Protein AF-E9GGI3-F1 (afdb_monomer)

Radius of gyration: 26.92 Å; Cα contacts (8 Å, |Δi|>4): 65; chains: 1; bounding box: 46×49×65 Å

Mean predicted aligned error: 16.26 Å

Solvent-accessible surface area (backbone atoms only — not comparable to full-atom values): 6878 Å² total; per-residue (Å²): 133,92,77,90,80,90,82,83,90,76,89,77,84,80,88,86,73,79,75,93,56,61,94,93,60,81,77,88,76,82,60,92,72,76,68,76,83,86,72,78,78,76,84,58,41,84,41,101,41,76,30,84,60,64,89,36,79,63,57,75,75,77,53,85,74,54,97,81,64,78,60,63,55,70,91,74,33,38,38,29,38,35,88,83,74,48,66,49,98,91,30,50,56,90,128

Structure (mmCIF, N/CA/C/O backbone):
data_AF-E9GGI3-F1
#
_entry.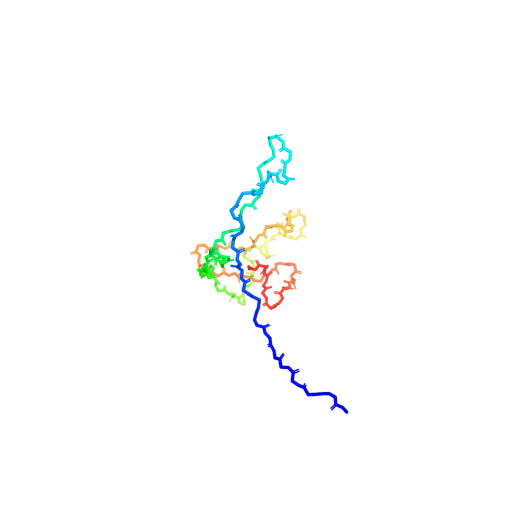id   AF-E9GGI3-F1
#
loop_
_atom_site.group_PDB
_atom_site.id
_atom_site.type_symbol
_atom_site.label_atom_id
_atom_site.label_alt_id
_atom_site.label_comp_id
_atom_site.label_asym_id
_atom_site.label_entity_id
_atom_site.label_seq_id
_atom_site.pdbx_PDB_ins_code
_atom_site.Cartn_x
_atom_site.Cartn_y
_atom_site.Cartn_z
_atom_site.occupancy
_atom_site.B_iso_or_equiv
_atom_site.auth_seq_id
_atom_site.auth_comp_id
_atom_site.auth_asym_id
_atom_site.auth_atom_id
_atom_site.pdbx_PDB_model_num
ATOM 1 N N . MET A 1 1 ? 0.185 -33.831 49.685 1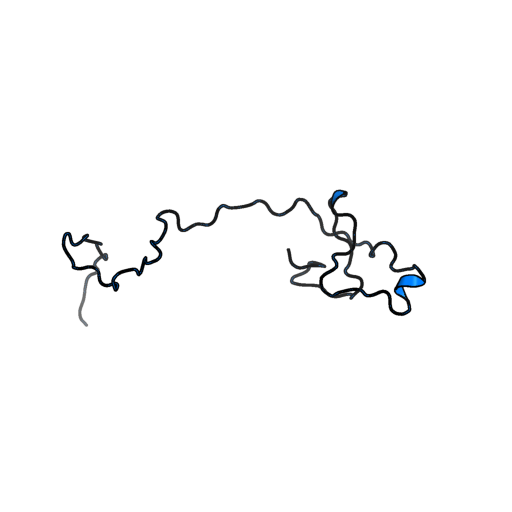.00 41.66 1 MET A N 1
ATOM 2 C CA . MET A 1 1 ? -0.099 -33.083 48.441 1.00 41.66 1 MET A CA 1
ATOM 3 C C . MET A 1 1 ? -1.607 -32.994 48.300 1.00 41.66 1 MET A C 1
ATOM 5 O O . MET A 1 1 ? -2.242 -34.038 48.250 1.00 41.66 1 MET A O 1
ATOM 9 N N . LEU A 1 2 ? -2.173 -31.786 48.375 1.00 37.38 2 LEU A N 1
ATOM 10 C CA . LEU A 1 2 ? -3.621 -31.571 48.298 1.00 37.38 2 LEU A CA 1
ATOM 11 C C . LEU A 1 2 ? -4.139 -31.789 46.871 1.00 37.38 2 LEU A C 1
ATOM 13 O O . LEU A 1 2 ? -3.451 -31.480 45.901 1.00 37.38 2 LEU A O 1
ATOM 17 N N . VAL A 1 3 ? -5.364 -32.298 46.789 1.00 43.97 3 VAL A N 1
ATOM 18 C CA . VAL A 1 3 ? -6.105 -32.626 45.569 1.00 43.97 3 VAL A CA 1
ATOM 19 C C . VAL A 1 3 ? -7.273 -31.639 45.391 1.00 43.97 3 VAL A C 1
ATOM 21 O O . VAL A 1 3 ? -7.868 -31.259 46.396 1.00 43.97 3 VAL A O 1
ATOM 24 N N . LEU A 1 4 ? -7.648 -31.383 44.120 1.00 53.75 4 LEU A N 1
ATOM 25 C CA . LEU A 1 4 ? -8.979 -30.965 43.603 1.00 53.75 4 LEU A CA 1
ATOM 26 C C . LEU A 1 4 ? -9.424 -29.511 43.899 1.00 53.75 4 LEU A C 1
ATOM 28 O O . LEU A 1 4 ? -9.074 -28.9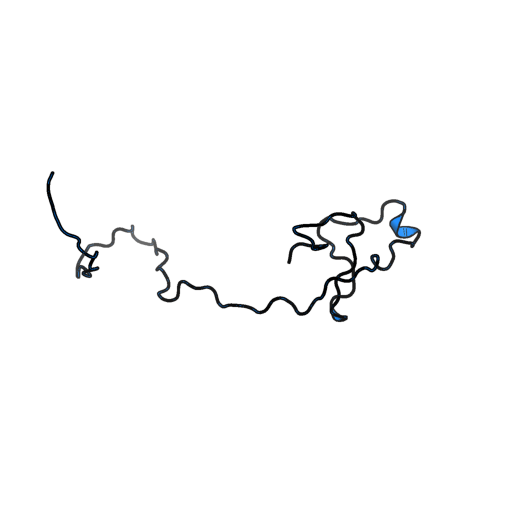58 44.927 1.00 53.75 4 LEU A O 1
ATOM 32 N N . LEU A 1 5 ? -10.227 -28.796 43.100 1.00 48.91 5 LEU A N 1
ATOM 33 C CA . LEU A 1 5 ? -10.987 -28.993 41.852 1.00 48.91 5 LEU A CA 1
ATOM 34 C C . LEU A 1 5 ? -11.374 -27.577 41.351 1.00 48.91 5 LEU A C 1
ATOM 36 O O . LEU A 1 5 ? -11.397 -26.633 42.137 1.00 48.91 5 LEU A O 1
ATOM 40 N N . GLY A 1 6 ? -11.659 -27.427 40.054 1.00 54.31 6 GLY A N 1
ATOM 41 C CA . GLY A 1 6 ? -11.870 -26.127 39.403 1.00 54.31 6 GLY A CA 1
ATOM 42 C C . GLY A 1 6 ? -13.153 -25.367 39.758 1.00 54.31 6 GLY A C 1
ATOM 43 O O . GLY A 1 6 ? -14.018 -25.869 40.468 1.00 54.31 6 GLY A O 1
ATOM 44 N N . GLN A 1 7 ? -13.291 -24.166 39.182 1.00 52.09 7 GLN A N 1
ATOM 45 C CA . GLN A 1 7 ? -14.574 -23.481 38.998 1.00 52.09 7 GLN A CA 1
ATOM 46 C C . GLN A 1 7 ? -14.480 -22.364 37.950 1.00 52.09 7 GLN A C 1
ATOM 48 O O . GLN A 1 7 ? -13.532 -21.584 37.917 1.00 52.09 7 GLN A O 1
ATOM 53 N N . ALA A 1 8 ? -15.491 -22.341 37.083 1.00 54.25 8 ALA A N 1
ATOM 54 C CA . ALA A 1 8 ? -15.737 -21.331 36.068 1.00 54.25 8 ALA A CA 1
ATOM 55 C C . ALA A 1 8 ? -16.116 -19.980 36.698 1.00 54.25 8 ALA A C 1
ATOM 57 O O . ALA A 1 8 ? -16.874 -19.938 37.668 1.00 54.25 8 ALA A O 1
ATOM 58 N N . CYS A 1 9 ? -15.661 -18.874 36.106 1.00 58.03 9 CYS A N 1
ATOM 59 C CA . CYS A 1 9 ? -16.135 -17.543 36.476 1.00 58.03 9 CYS A CA 1
ATOM 60 C C . CYS A 1 9 ? -17.502 -17.290 35.828 1.00 58.03 9 CYS A C 1
ATOM 62 O O . CYS A 1 9 ? -17.619 -17.079 34.622 1.00 58.03 9 CYS A O 1
ATOM 64 N N . ARG A 1 10 ? -18.544 -17.352 36.656 1.00 52.84 10 ARG A N 1
ATOM 65 C CA . ARG A 1 10 ? -19.932 -17.021 36.331 1.00 52.84 10 ARG A CA 1
ATOM 66 C C . ARG A 1 10 ? -20.100 -15.503 36.484 1.00 52.84 10 ARG A C 1
ATOM 68 O O . ARG A 1 10 ? -19.846 -14.974 37.561 1.00 52.84 10 ARG A O 1
ATOM 75 N N . GLY A 1 11 ? -20.484 -14.803 35.417 1.00 43.12 11 GLY A N 1
ATOM 76 C CA . GLY A 1 11 ? -20.820 -13.378 35.471 1.00 43.12 11 GLY A CA 1
ATOM 77 C C . GLY A 1 11 ? -22.266 -13.188 35.924 1.00 43.12 11 GLY A C 1
ATOM 78 O O . GLY A 1 11 ? -23.178 -13.300 35.113 1.00 43.12 11 GLY A O 1
ATOM 79 N N . GLU A 1 12 ? -22.475 -12.939 37.216 1.00 46.78 12 GLU A N 1
ATOM 80 C CA . GLU A 1 12 ? -23.766 -12.525 37.777 1.00 46.78 12 GLU A CA 1
ATOM 81 C C . GLU A 1 12 ? -23.882 -10.996 37.632 1.00 46.78 12 GLU A C 1
ATOM 83 O O . GLU A 1 12 ? -23.059 -10.258 38.179 1.00 46.78 12 GLU A O 1
ATOM 88 N N . GLN A 1 13 ? -24.862 -10.495 36.874 1.00 50.22 13 GLN A N 1
ATOM 89 C CA . GLN A 1 13 ? -25.106 -9.052 36.782 1.00 50.22 13 GLN A CA 1
ATOM 90 C C . GLN A 1 13 ? -25.689 -8.541 38.106 1.00 50.22 13 GLN A C 1
ATOM 92 O O . GLN A 1 13 ? -26.769 -8.967 38.520 1.00 50.22 13 GLN A O 1
ATOM 97 N N . ARG A 1 14 ? -24.992 -7.608 38.770 1.00 50.00 14 ARG A N 1
ATOM 98 C CA . ARG A 1 14 ? -25.538 -6.893 39.932 1.00 50.00 14 ARG A CA 1
ATOM 99 C C . ARG A 1 14 ? -26.497 -5.806 39.453 1.00 50.00 14 ARG A C 1
ATOM 101 O O . ARG A 1 14 ? -26.076 -4.817 38.864 1.00 50.00 14 ARG A O 1
ATOM 108 N N . GLN A 1 15 ? -27.784 -5.991 39.720 1.00 41.97 15 GLN A N 1
ATOM 109 C CA . GLN A 1 15 ? -28.779 -4.931 39.587 1.00 41.97 15 GLN A CA 1
ATOM 110 C C . GLN A 1 15 ? -28.658 -3.977 40.785 1.00 41.97 15 GLN A C 1
ATOM 112 O O . GLN A 1 15 ? -28.862 -4.398 41.922 1.00 41.97 15 GLN A O 1
ATOM 117 N N . GLY A 1 16 ? -28.331 -2.706 40.514 1.00 50.12 16 GLY A N 1
ATOM 118 C CA . GLY A 1 16 ? -28.455 -1.599 41.472 1.00 50.12 16 GLY A CA 1
ATOM 119 C C . GLY A 1 16 ? -27.162 -1.025 42.070 1.00 50.12 16 GLY A C 1
ATOM 120 O O . GLY A 1 16 ? -27.155 -0.737 43.261 1.00 50.12 16 GLY A O 1
ATOM 121 N N . GLU A 1 17 ? -26.088 -0.838 41.293 1.00 54.88 17 GLU A N 1
ATOM 122 C CA . GLU A 1 17 ? -24.907 -0.070 41.745 1.00 54.88 17 GLU A CA 1
ATOM 123 C C . GLU A 1 17 ? -24.977 1.403 41.281 1.00 54.88 17 GLU A C 1
ATOM 125 O O . GLU A 1 17 ? -25.392 1.655 40.144 1.00 54.88 17 GLU A O 1
ATOM 130 N N . PRO A 1 18 ? -24.585 2.378 42.129 1.00 59.34 18 PRO A N 1
ATOM 131 C CA . PRO A 1 18 ? -24.442 3.781 41.735 1.00 59.34 18 PRO A CA 1
ATOM 132 C C . PRO A 1 18 ? -23.437 3.918 40.584 1.00 59.34 18 PRO A C 1
ATOM 134 O O . PRO A 1 18 ? -22.472 3.158 40.500 1.00 59.34 18 PRO A O 1
ATOM 137 N N . SER A 1 19 ? -23.653 4.880 39.679 1.00 65.81 19 SER A N 1
ATOM 138 C CA . SER A 1 19 ? -22.760 5.073 38.535 1.00 65.81 19 SER A CA 1
ATOM 139 C C . SER A 1 19 ? -21.337 5.338 39.026 1.00 65.81 19 SER A C 1
ATOM 141 O O . SER A 1 19 ? -21.050 6.374 39.617 1.00 65.81 19 SER A O 1
ATOM 143 N N . GLN A 1 20 ? -20.426 4.404 38.751 1.00 77.75 20 GLN A N 1
ATOM 144 C CA . GLN A 1 20 ? -18.995 4.531 39.057 1.00 77.75 20 GLN A CA 1
ATOM 145 C C . GLN A 1 20 ? -18.352 5.765 38.391 1.00 77.75 20 GLN A C 1
ATOM 147 O O . GLN A 1 20 ? -17.245 6.172 38.745 1.00 77.75 20 GLN A O 1
ATOM 152 N N . TYR A 1 21 ? -19.038 6.358 37.417 1.00 83.81 21 TYR A N 1
ATOM 153 C CA . TYR A 1 21 ? -18.553 7.469 36.622 1.00 83.81 21 TYR A CA 1
ATOM 154 C C . TYR A 1 21 ? -19.152 8.810 37.075 1.00 83.81 21 TYR A C 1
ATOM 156 O O . TYR A 1 21 ? -20.329 8.849 37.442 1.00 83.81 21 TYR A O 1
ATOM 164 N N . PRO A 1 22 ? -18.365 9.904 37.033 1.00 90.38 22 PRO A N 1
ATOM 165 C CA . PRO A 1 22 ? -18.851 11.253 37.318 1.00 90.38 22 PRO A CA 1
ATOM 166 C C . PRO A 1 22 ? -19.964 11.702 36.366 1.00 90.38 22 PRO A C 1
ATOM 168 O O . PRO A 1 22 ? -20.034 11.251 35.220 1.00 90.38 22 PRO A O 1
ATOM 171 N N . ASP A 1 23 ? -20.766 12.671 36.809 1.00 87.44 23 ASP A N 1
ATOM 172 C CA . ASP A 1 23 ? -21.800 13.289 35.978 1.00 87.44 23 ASP A CA 1
ATOM 173 C C . ASP A 1 23 ? -21.208 13.876 34.688 1.00 87.44 23 ASP A C 1
ATOM 175 O O . ASP A 1 23 ? -20.247 14.649 34.702 1.00 87.44 23 ASP A O 1
ATOM 179 N N . GLY A 1 24 ?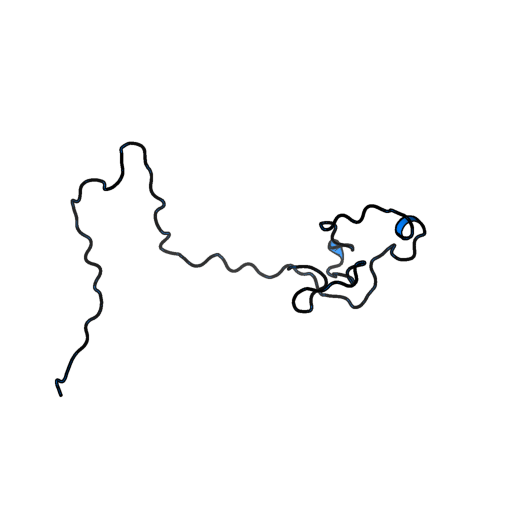 -21.795 13.487 33.553 1.00 87.56 24 GLY A N 1
ATOM 180 C CA . GLY A 1 24 ? -21.350 13.889 32.217 1.00 87.56 24 GLY A CA 1
ATOM 181 C C . GLY A 1 24 ? -20.268 12.999 31.593 1.00 87.56 24 GLY A C 1
ATOM 182 O O . GLY A 1 24 ? -19.898 13.232 30.443 1.00 87.56 24 GLY A O 1
ATOM 183 N N . TYR A 1 25 ? -19.780 11.970 32.294 1.00 84.94 25 TYR A N 1
ATOM 184 C CA . TYR A 1 25 ? -18.875 10.975 31.721 1.00 84.94 25 TYR A CA 1
ATOM 185 C C . TYR A 1 25 ? -19.655 9.784 31.151 1.00 84.94 25 TYR A C 1
ATOM 187 O O . TYR A 1 25 ? -20.295 9.033 31.884 1.00 84.94 25 TYR A O 1
ATOM 195 N N . PHE A 1 26 ? -19.554 9.583 29.837 1.00 87.25 26 PHE A N 1
ATOM 196 C CA . PHE A 1 26 ? -20.124 8.431 29.138 1.00 87.25 26 PHE A CA 1
ATOM 197 C C . PHE A 1 26 ? -19.007 7.417 28.840 1.00 87.25 26 PHE A C 1
ATOM 199 O O . PHE A 1 26 ? -18.194 7.670 27.946 1.00 87.25 26 PHE A O 1
ATOM 206 N N . PRO A 1 27 ? -18.905 6.299 29.587 1.00 87.31 27 PRO A N 1
ATOM 207 C CA . PRO A 1 27 ? -17.896 5.278 29.323 1.00 87.31 27 PRO A CA 1
ATOM 208 C C . PRO A 1 27 ? -18.159 4.588 27.982 1.00 87.31 27 PRO A C 1
ATOM 210 O O . PRO A 1 27 ? -19.303 4.438 27.553 1.00 87.31 27 PRO A O 1
ATOM 213 N N . PHE A 1 28 ? -17.096 4.110 27.338 1.00 84.44 28 PHE A N 1
ATOM 214 C CA . PHE A 1 28 ? -17.251 3.207 26.204 1.00 84.44 28 PHE A CA 1
ATOM 215 C C . PHE A 1 28 ? -17.821 1.875 26.691 1.00 84.44 28 PHE A C 1
ATOM 217 O O . PHE A 1 28 ? -17.207 1.196 27.514 1.00 84.44 28 PHE A O 1
ATOM 224 N N . GLU A 1 29 ? -18.980 1.494 26.163 1.00 82.06 29 GLU A N 1
ATOM 225 C CA . GLU A 1 29 ? -19.531 0.158 26.357 1.00 82.06 29 GLU A CA 1
ATOM 226 C C . GLU A 1 29 ? -18.860 -0.817 25.387 1.00 82.06 29 GLU A C 1
ATOM 228 O O . GLU A 1 29 ? -18.697 -0.541 24.194 1.00 82.06 29 GLU A O 1
ATOM 233 N N . GLU A 1 30 ? -18.436 -1.970 25.898 1.00 78.31 30 GLU A N 1
ATOM 234 C CA . GLU A 1 30 ? -17.832 -2.994 25.058 1.00 78.31 30 GLU A CA 1
ATOM 235 C C . GLU A 1 30 ? -18.908 -3.633 24.169 1.00 78.31 30 GLU A C 1
ATOM 237 O O . GLU A 1 30 ? -19.895 -4.186 24.654 1.00 78.31 30 GLU A O 1
ATOM 242 N N . SER A 1 31 ? -18.717 -3.563 22.849 1.00 79.88 31 SER A N 1
ATOM 243 C CA . SER A 1 31 ? -19.611 -4.223 21.895 1.00 79.88 31 SER A CA 1
ATOM 244 C C . SER A 1 31 ? -19.631 -5.739 22.151 1.00 79.88 31 SER A C 1
ATOM 246 O O . SER A 1 31 ? -18.561 -6.358 22.179 1.00 79.88 31 SER A O 1
ATOM 248 N N . PRO A 1 32 ? -20.815 -6.381 22.238 1.00 77.94 32 PRO A N 1
ATOM 249 C CA . PRO A 1 32 ? -20.919 -7.837 22.368 1.00 77.94 32 PRO A CA 1
ATOM 250 C C . PRO A 1 32 ? -20.307 -8.571 21.162 1.00 77.94 32 PRO A C 1
ATOM 252 O O . PRO A 1 32 ? -19.834 -9.700 21.273 1.00 77.94 32 PRO A O 1
ATOM 255 N N . THR A 1 33 ? -20.243 -7.908 20.007 1.00 74.44 33 THR A N 1
ATOM 256 C CA . THR A 1 33 ? -19.479 -8.335 18.831 1.00 74.44 33 THR A CA 1
ATOM 257 C C . THR A 1 33 ? -18.132 -7.624 18.819 1.00 74.44 33 THR A C 1
ATOM 259 O O . THR A 1 33 ? -17.951 -6.590 18.178 1.00 74.44 33 THR A O 1
ATOM 262 N N . ARG A 1 34 ? -17.175 -8.196 19.556 1.00 77.25 34 ARG A N 1
ATOM 263 C CA . ARG A 1 34 ? -15.794 -7.699 19.687 1.00 77.25 34 ARG A CA 1
ATOM 264 C C . ARG A 1 34 ? -14.927 -7.955 18.448 1.00 77.25 34 ARG A C 1
ATOM 266 O O . ARG A 1 34 ? -13.788 -7.507 18.378 1.00 77.25 34 ARG A O 1
ATOM 273 N N . THR A 1 35 ? -15.428 -8.717 17.477 1.00 81.38 35 THR A N 1
ATOM 274 C CA . THR A 1 35 ? -14.677 -9.062 16.267 1.00 81.38 35 THR A CA 1
ATOM 275 C C . THR A 1 35 ? -14.893 -7.996 15.192 1.00 81.38 35 THR A C 1
ATOM 277 O O . THR A 1 35 ? -16.028 -7.848 14.732 1.00 81.38 35 THR A O 1
ATOM 280 N N . PRO A 1 36 ? -13.838 -7.284 14.747 1.00 83.12 36 PRO A N 1
ATOM 281 C CA . PRO A 1 36 ? -13.945 -6.377 13.613 1.00 83.12 36 PRO A CA 1
ATOM 282 C C . PRO A 1 36 ? -14.475 -7.115 12.377 1.00 83.12 36 PRO A C 1
ATOM 284 O O . PRO A 1 36 ? -14.147 -8.294 12.179 1.00 83.12 36 PRO A O 1
ATOM 287 N N . PRO A 1 37 ? -15.271 -6.453 11.523 1.00 82.38 37 PRO A N 1
ATOM 288 C CA . PRO A 1 37 ? -15.724 -7.060 10.283 1.00 82.38 37 PRO A CA 1
ATOM 289 C C . PRO A 1 37 ? -14.515 -7.491 9.446 1.00 82.38 37 PRO A C 1
ATOM 291 O O . PRO A 1 37 ? -13.577 -6.725 9.224 1.00 82.38 37 PRO A O 1
ATOM 294 N N . LYS A 1 38 ? -14.532 -8.741 8.974 1.00 85.75 38 LYS A N 1
ATOM 295 C CA . LYS A 1 38 ? -13.487 -9.254 8.085 1.00 85.75 38 LYS A CA 1
ATOM 296 C C . LYS A 1 38 ? -13.672 -8.635 6.704 1.00 85.75 38 LYS A C 1
ATOM 298 O O . LYS A 1 38 ? -14.538 -9.058 5.942 1.00 85.75 38 LYS A O 1
ATOM 303 N N . VAL A 1 39 ? -12.847 -7.649 6.378 1.00 86.44 39 VAL A N 1
ATOM 304 C CA . VAL A 1 39 ? -12.751 -7.102 5.023 1.00 86.44 39 VAL A CA 1
ATOM 305 C C . VAL A 1 39 ? -11.827 -7.964 4.172 1.00 86.44 39 VAL A C 1
ATOM 307 O O . VAL A 1 39 ? -10.801 -8.468 4.633 1.00 86.44 39 VAL A O 1
ATOM 310 N N . ARG A 1 40 ? -12.211 -8.169 2.908 1.00 83.94 40 ARG A N 1
ATOM 311 C CA . ARG A 1 40 ? -11.322 -8.803 1.932 1.00 83.94 40 ARG A CA 1
ATOM 312 C C . ARG A 1 40 ? -10.130 -7.880 1.694 1.00 83.94 40 ARG A C 1
ATOM 314 O O . ARG A 1 40 ? -10.293 -6.663 1.663 1.00 83.94 40 ARG A O 1
ATOM 321 N N . ARG A 1 41 ? -8.952 -8.472 1.487 1.00 77.81 41 ARG A N 1
ATOM 322 C CA . ARG A 1 41 ? -7.781 -7.714 1.034 1.00 77.81 41 ARG A CA 1
ATOM 323 C C . ARG A 1 41 ? -8.118 -6.983 -0.275 1.00 77.81 41 ARG A C 1
ATOM 325 O O . ARG A 1 41 ? -8.858 -7.559 -1.084 1.00 77.81 41 ARG A O 1
ATOM 332 N N . PRO A 1 42 ? -7.589 -5.763 -0.485 1.00 78.19 42 PRO A N 1
ATOM 333 C CA . PRO A 1 42 ? -7.716 -5.063 -1.756 1.00 78.19 42 PRO A CA 1
ATOM 334 C C . PRO A 1 42 ? -7.320 -5.970 -2.932 1.00 78.19 42 PRO A C 1
ATOM 336 O O . PRO A 1 42 ? -6.460 -6.839 -2.767 1.00 78.19 42 PRO A O 1
ATOM 339 N N . PRO A 1 43 ? -7.923 -5.797 -4.119 1.00 81.88 43 PRO A N 1
ATOM 340 C CA . PRO A 1 43 ? -7.758 -6.712 -5.248 1.00 81.88 43 PRO A CA 1
ATOM 341 C C . PRO A 1 43 ? -6.395 -6.592 -5.959 1.00 81.88 43 PRO A C 1
ATOM 343 O O . PRO A 1 43 ? -6.268 -7.056 -7.088 1.00 81.88 43 PRO A O 1
ATOM 346 N N . TYR A 1 44 ? -5.388 -5.967 -5.340 1.00 84.31 44 TYR A N 1
ATOM 347 C CA . TYR A 1 44 ? -4.101 -5.697 -5.975 1.00 84.31 44 TYR A CA 1
ATOM 348 C C . TYR A 1 44 ? -3.110 -6.849 -5.771 1.00 84.31 44 TYR A C 1
ATOM 350 O O . TYR A 1 44 ? -2.817 -7.246 -4.641 1.00 84.31 44 TYR A O 1
ATOM 358 N N . ALA A 1 45 ? -2.563 -7.368 -6.866 1.00 86.25 45 ALA A N 1
ATOM 359 C CA . ALA A 1 45 ? -1.470 -8.333 -6.860 1.00 86.25 45 ALA A CA 1
ATOM 360 C C . ALA A 1 45 ? -0.110 -7.618 -6.851 1.00 86.25 45 ALA A C 1
ATOM 362 O O . ALA A 1 45 ? 0.036 -6.539 -7.412 1.00 86.25 45 ALA A O 1
ATOM 363 N N . GLN A 1 46 ? 0.911 -8.216 -6.240 1.00 86.31 46 GLN A N 1
ATOM 364 C CA . GLN A 1 46 ? 2.284 -7.720 -6.392 1.00 86.31 46 GLN A CA 1
ATOM 365 C C . GLN A 1 46 ? 2.797 -8.106 -7.785 1.00 86.31 46 GLN A C 1
ATOM 367 O O . GLN A 1 46 ? 2.588 -9.242 -8.215 1.00 86.31 46 GLN A O 1
ATOM 372 N N . ALA A 1 47 ? 3.465 -7.187 -8.478 1.00 87.00 47 ALA A N 1
ATOM 373 C CA . ALA A 1 47 ? 4.055 -7.421 -9.789 1.00 87.00 47 ALA A CA 1
ATOM 374 C C . ALA A 1 47 ? 5.567 -7.185 -9.757 1.00 87.00 47 ALA A C 1
ATOM 376 O O . ALA A 1 47 ? 6.054 -6.235 -9.149 1.00 87.00 47 ALA A O 1
ATOM 377 N N . ASP A 1 48 ? 6.308 -8.034 -10.467 1.00 87.62 48 ASP A N 1
ATOM 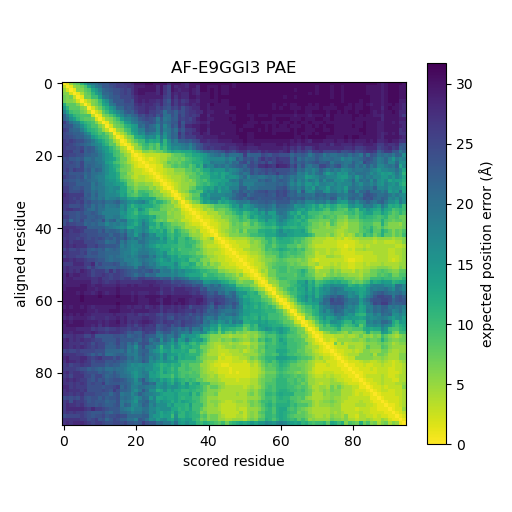378 C CA . ASP A 1 48 ? 7.766 -7.942 -10.599 1.00 87.62 48 ASP A CA 1
ATOM 379 C C . ASP A 1 48 ? 8.171 -6.957 -11.713 1.00 87.62 48 ASP A C 1
ATOM 381 O O . ASP A 1 48 ? 8.988 -7.260 -12.576 1.00 87.62 48 ASP A O 1
ATOM 385 N N . VAL A 1 49 ? 7.540 -5.782 -11.732 1.00 86.50 49 VAL A N 1
ATOM 386 C CA . VAL A 1 49 ? 7.777 -4.726 -12.725 1.00 86.50 49 VAL A CA 1
ATOM 387 C C . VAL A 1 49 ? 8.208 -3.451 -12.025 1.00 86.50 49 VAL A C 1
ATOM 389 O O . VAL A 1 49 ? 7.724 -3.148 -10.931 1.00 86.50 49 VAL A O 1
ATOM 392 N N . ASP A 1 50 ? 9.113 -2.706 -12.649 1.00 85.06 50 ASP A N 1
ATOM 393 C CA . ASP A 1 50 ? 9.538 -1.417 -12.122 1.00 85.06 50 ASP A CA 1
ATOM 394 C C . ASP A 1 50 ? 8.412 -0.382 -12.197 1.00 85.06 50 ASP A C 1
ATOM 396 O O . ASP A 1 50 ? 7.453 -0.483 -12.971 1.00 85.06 50 ASP A O 1
ATOM 400 N N . CYS A 1 51 ? 8.525 0.619 -11.332 1.00 79.81 51 CYS A N 1
ATOM 401 C CA . CYS A 1 51 ? 7.601 1.732 -11.269 1.00 79.81 51 CYS A CA 1
ATOM 402 C C . CYS A 1 51 ? 7.550 2.491 -12.613 1.00 79.81 51 CYS A C 1
ATOM 404 O O . CYS A 1 51 ? 8.599 2.880 -13.135 1.00 79.81 51 CYS A O 1
ATOM 406 N N . PRO A 1 52 ? 6.358 2.760 -13.181 1.00 77.56 52 PRO A N 1
AT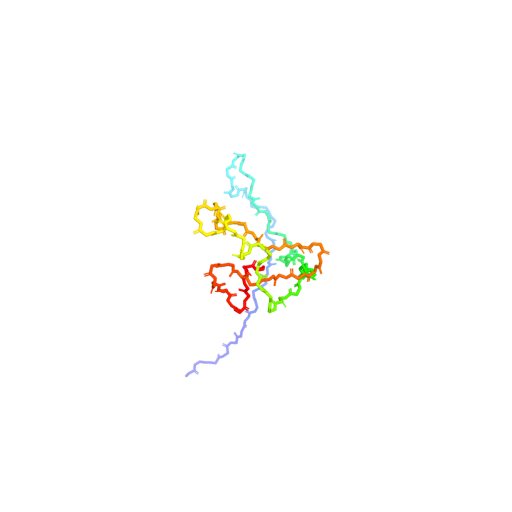OM 407 C CA . PRO A 1 52 ? 6.246 3.580 -14.382 1.00 77.56 52 PRO A CA 1
ATOM 408 C C . PRO A 1 52 ? 6.902 4.951 -14.181 1.00 77.56 52 PRO A C 1
ATOM 410 O O . PRO A 1 52 ? 6.607 5.649 -13.215 1.00 77.56 52 PRO A O 1
ATOM 413 N N . GLY A 1 53 ? 7.773 5.350 -15.110 1.00 71.06 53 GLY A N 1
ATOM 414 C CA . GLY A 1 53 ? 8.477 6.633 -15.042 1.00 71.06 53 GLY A CA 1
ATOM 415 C C . GLY A 1 53 ? 9.798 6.608 -14.266 1.00 71.06 53 GLY A C 1
ATOM 416 O O . GLY A 1 53 ? 10.435 7.652 -14.169 1.00 71.06 53 GLY A O 1
ATOM 417 N N . MET A 1 54 ? 10.247 5.444 -13.778 1.00 70.69 54 MET A N 1
ATOM 418 C CA . MET A 1 54 ? 11.551 5.303 -13.114 1.00 70.69 54 MET A CA 1
ATOM 419 C C . MET A 1 54 ? 12.729 5.655 -14.040 1.00 70.69 54 MET A C 1
ATOM 421 O O . MET A 1 54 ? 13.689 6.270 -13.592 1.00 70.69 54 MET A O 1
ATOM 425 N N . ASP A 1 55 ? 12.605 5.380 -15.342 1.00 68.06 55 ASP A N 1
ATOM 426 C CA . ASP A 1 55 ? 13.619 5.721 -16.355 1.00 68.06 55 ASP A CA 1
ATOM 427 C C . ASP A 1 55 ? 13.475 7.149 -16.912 1.00 68.06 55 ASP A C 1
ATOM 429 O O . ASP A 1 55 ? 14.204 7.557 -17.818 1.00 68.06 55 ASP A O 1
ATOM 433 N N . SER A 1 56 ? 12.491 7.920 -16.437 1.00 62.88 56 SER A N 1
ATOM 434 C CA . SER A 1 56 ? 12.275 9.275 -16.941 1.00 62.88 56 SER A CA 1
ATOM 435 C C . SER A 1 56 ? 13.294 10.236 -16.325 1.00 62.88 56 SER A C 1
ATOM 437 O O . SER A 1 56 ? 13.513 10.190 -15.118 1.00 62.88 56 SER A O 1
ATOM 439 N N . PRO A 1 57 ? 13.866 11.182 -17.092 1.00 55.94 57 PRO A N 1
ATOM 440 C CA . PRO A 1 57 ? 14.854 12.135 -16.575 1.00 55.94 57 PRO A CA 1
ATOM 441 C C . PRO A 1 57 ? 14.339 13.013 -15.415 1.00 55.94 57 PRO A C 1
ATOM 443 O O . PRO A 1 57 ? 15.141 13.552 -14.662 1.00 55.94 57 PRO A O 1
ATOM 446 N N . ALA A 1 58 ? 13.018 13.100 -15.207 1.00 53.59 58 ALA A N 1
ATOM 447 C CA . ALA A 1 58 ? 12.396 13.742 -14.041 1.00 53.59 58 ALA A CA 1
ATOM 448 C C . ALA A 1 58 ? 12.520 12.940 -12.723 1.00 53.59 58 ALA A C 1
ATOM 450 O O . ALA A 1 58 ? 12.330 13.499 -11.645 1.00 53.59 58 ALA A O 1
ATOM 451 N N . ALA A 1 59 ? 12.830 11.642 -12.793 1.00 53.94 59 ALA A N 1
ATOM 452 C CA . ALA A 1 59 ? 13.087 10.781 -11.638 1.00 53.94 59 ALA A CA 1
ATOM 453 C C . ALA A 1 59 ? 14.553 10.845 -11.166 1.00 53.94 59 ALA A C 1
ATOM 455 O O . ALA A 1 59 ? 14.844 10.469 -10.034 1.00 53.94 59 ALA A O 1
ATOM 456 N N . GLY A 1 60 ? 15.462 11.333 -12.020 1.00 48.91 60 GLY A N 1
ATOM 457 C CA . GLY A 1 60 ? 16.908 11.303 -11.791 1.00 48.91 60 GLY A CA 1
ATOM 458 C C . GLY A 1 60 ? 17.485 12.458 -10.970 1.00 48.91 60 GLY A C 1
ATOM 459 O O . GLY A 1 60 ? 18.627 12.347 -10.539 1.00 48.91 60 GLY A O 1
ATOM 460 N N . ASP A 1 61 ? 16.738 13.544 -10.736 1.00 44.81 61 ASP A N 1
ATOM 461 C CA . ASP A 1 61 ? 17.287 14.730 -10.056 1.00 44.81 61 ASP A CA 1
ATOM 462 C C . ASP A 1 61 ? 16.210 15.548 -9.313 1.00 44.81 61 ASP A C 1
ATOM 464 O O . ASP A 1 61 ? 15.877 16.675 -9.671 1.00 44.81 61 ASP A O 1
ATOM 468 N N . GLY A 1 62 ? 15.597 14.959 -8.279 1.00 50.06 62 GLY A N 1
ATOM 469 C CA . GLY A 1 62 ? 14.758 15.722 -7.340 1.00 50.06 62 GLY A CA 1
ATOM 470 C C . GLY A 1 62 ? 13.248 15.732 -7.603 1.00 50.06 62 GLY A C 1
ATOM 471 O O . GLY A 1 62 ? 12.535 16.555 -7.025 1.00 50.06 62 GLY A O 1
ATOM 472 N N . GLY A 1 63 ? 12.719 14.803 -8.404 1.00 53.38 63 GLY A N 1
ATOM 473 C CA . GLY A 1 63 ? 11.284 14.514 -8.390 1.00 53.38 63 GLY A CA 1
ATOM 474 C C . GLY A 1 63 ? 10.873 14.057 -6.988 1.00 53.38 63 GLY A C 1
ATOM 475 O O . GLY A 1 63 ? 11.302 12.996 -6.541 1.00 53.38 63 GLY A O 1
ATOM 476 N N . VAL A 1 64 ? 10.096 14.874 -6.271 1.00 52.28 64 VAL A N 1
ATOM 477 C CA . VAL A 1 64 ? 9.691 14.634 -4.876 1.00 52.28 64 VAL A CA 1
ATOM 478 C C . VAL A 1 64 ? 8.905 13.324 -4.781 1.00 52.28 64 VAL A C 1
ATOM 480 O O . VAL A 1 64 ? 7.687 13.289 -4.945 1.00 52.28 64 VAL A O 1
ATOM 483 N N . GLN A 1 65 ? 9.598 12.223 -4.506 1.00 55.97 65 GLN A N 1
ATOM 484 C CA . GLN A 1 65 ? 8.962 10.983 -4.097 1.00 55.97 65 GLN A CA 1
ATOM 485 C C . GLN A 1 65 ? 8.711 11.098 -2.601 1.00 55.97 65 GLN A C 1
ATOM 487 O O . GLN A 1 65 ? 9.585 10.806 -1.784 1.00 55.97 65 GLN A O 1
ATOM 492 N N . SER A 1 66 ? 7.535 11.619 -2.234 1.00 53.53 66 SER A N 1
ATOM 493 C CA . SER A 1 66 ? 7.112 11.541 -0.841 1.00 53.53 66 SER A CA 1
ATOM 494 C C . SER A 1 66 ? 7.090 10.065 -0.436 1.00 53.53 66 SER A C 1
ATOM 496 O O . SER A 1 66 ? 6.768 9.188 -1.243 1.00 53.53 66 SER A O 1
ATOM 498 N N . LEU A 1 67 ? 7.433 9.789 0.822 1.00 53.66 67 LEU A N 1
ATOM 499 C CA . LEU A 1 67 ? 7.392 8.439 1.395 1.00 53.66 67 LEU A CA 1
ATOM 500 C C . LEU A 1 67 ? 5.983 7.815 1.340 1.00 53.66 67 LEU A C 1
ATOM 502 O O . LEU A 1 67 ? 5.843 6.612 1.555 1.00 53.66 67 LEU A O 1
ATOM 506 N N . ASP A 1 68 ? 4.975 8.626 1.010 1.00 56.47 68 ASP A N 1
ATOM 507 C CA . ASP A 1 68 ? 3.555 8.295 1.001 1.00 56.47 68 ASP A CA 1
ATOM 508 C C . ASP A 1 68 ? 2.994 8.077 -0.417 1.00 56.47 68 ASP A C 1
ATOM 510 O O . ASP A 1 68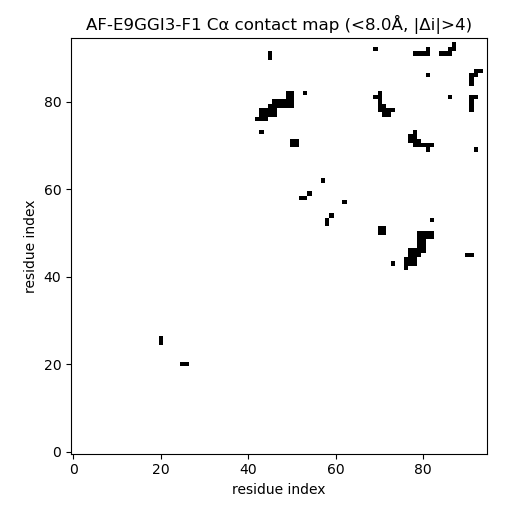 ? 1.824 7.725 -0.574 1.00 56.47 68 ASP A O 1
ATOM 514 N N . ASN A 1 69 ? 3.800 8.263 -1.469 1.00 63.62 69 ASN A N 1
ATOM 515 C CA . ASN A 1 69 ? 3.344 8.079 -2.844 1.00 63.62 69 ASN A CA 1
ATOM 516 C C . ASN A 1 69 ? 3.502 6.612 -3.266 1.00 63.62 69 ASN A C 1
ATOM 518 O O . ASN A 1 69 ? 4.594 6.136 -3.593 1.00 63.62 69 ASN A O 1
ATOM 522 N N . LEU A 1 70 ? 2.381 5.890 -3.291 1.00 67.69 70 LEU A N 1
ATOM 523 C CA . LEU A 1 70 ? 2.310 4.593 -3.950 1.00 67.69 70 LEU A CA 1
ATOM 524 C C . LEU A 1 70 ? 2.609 4.777 -5.442 1.00 67.69 70 LEU A C 1
ATOM 526 O O . LEU A 1 70 ? 1.935 5.550 -6.121 1.00 67.69 70 LEU A O 1
ATOM 530 N N . CYS A 1 71 ? 3.598 4.053 -5.959 1.00 75.88 71 CYS A N 1
ATOM 531 C CA . CYS A 1 71 ? 3.826 4.031 -7.391 1.00 75.88 71 CYS A CA 1
ATOM 532 C C . CYS A 1 71 ? 2.880 3.040 -8.080 1.00 75.88 71 CYS A C 1
ATOM 534 O O . CYS A 1 71 ? 2.743 1.901 -7.639 1.00 75.88 71 CYS A O 1
ATOM 536 N N . GLY A 1 72 ? 2.292 3.450 -9.206 1.00 75.31 72 GLY A N 1
ATOM 537 C CA . GLY A 1 72 ? 1.572 2.574 -10.126 1.00 75.31 72 GLY A CA 1
ATOM 538 C C . GLY A 1 72 ? 0.138 3.021 -10.389 1.00 75.31 72 GLY A C 1
ATOM 539 O O . GLY A 1 72 ? -0.341 4.013 -9.847 1.00 75.31 72 GLY A O 1
ATOM 540 N N . ASP A 1 73 ? -0.549 2.272 -11.250 1.00 76.00 73 ASP A N 1
ATOM 541 C CA . ASP A 1 73 ? -1.971 2.466 -11.527 1.00 76.00 73 ASP A CA 1
ATOM 542 C C . ASP A 1 73 ? -2.774 1.377 -10.817 1.00 76.00 73 ASP A C 1
ATOM 544 O O . ASP A 1 73 ? -2.871 0.239 -11.287 1.00 76.00 73 ASP A O 1
ATOM 548 N N . LEU A 1 74 ? -3.361 1.741 -9.676 1.00 75.94 74 LEU A N 1
ATOM 549 C CA . LEU A 1 74 ? -4.182 0.834 -8.880 1.00 75.94 74 LEU A CA 1
ATOM 550 C C . LEU A 1 74 ? -5.375 0.279 -9.667 1.00 75.94 74 LEU A C 1
ATOM 552 O O . LEU A 1 74 ? -5.785 -0.854 -9.428 1.00 75.94 74 LEU A O 1
ATOM 556 N N . ASN A 1 75 ? -5.892 1.000 -10.666 1.00 80.44 75 ASN A N 1
ATOM 557 C CA . ASN A 1 75 ? -7.025 0.517 -11.461 1.00 80.44 75 ASN A CA 1
ATOM 558 C C . ASN A 1 75 ? -6.688 -0.747 -12.259 1.00 80.44 75 ASN A C 1
ATOM 560 O O . ASN A 1 75 ? -7.588 -1.491 -12.643 1.00 80.44 75 ASN A O 1
ATOM 564 N N . LYS A 1 76 ? -5.400 -1.021 -12.488 1.00 82.25 76 LYS A N 1
ATOM 565 C CA . LYS A 1 76 ? -4.953 -2.209 -13.217 1.00 82.25 76 LYS A CA 1
ATOM 566 C C . LYS A 1 76 ? -4.797 -3.448 -12.344 1.00 82.25 76 LYS A C 1
ATOM 568 O O . LYS A 1 76 ? -4.524 -4.523 -12.872 1.00 82.25 76 LYS A O 1
ATOM 573 N N . GLY A 1 77 ? -4.973 -3.329 -11.029 1.00 82.31 77 GLY A N 1
ATOM 574 C CA . GLY A 1 77 ? -4.941 -4.495 -10.154 1.00 82.31 77 GLY A CA 1
ATOM 575 C C . GLY A 1 77 ? -3.535 -4.961 -9.769 1.00 82.31 77 GLY A C 1
ATOM 576 O O . GLY A 1 77 ? -3.412 -6.062 -9.240 1.00 82.31 77 GLY A O 1
ATOM 577 N N . TYR A 1 78 ? -2.478 -4.180 -10.025 1.00 85.88 78 TYR A N 1
ATOM 578 C CA . TYR A 1 78 ? -1.109 -4.580 -9.693 1.00 85.88 78 TYR A CA 1
ATOM 579 C C . TYR A 1 78 ? -0.288 -3.477 -9.017 1.00 85.88 78 TYR A C 1
ATOM 581 O O . TYR A 1 78 ? -0.413 -2.298 -9.339 1.00 85.88 78 TYR A O 1
ATOM 589 N N . ILE A 1 79 ? 0.573 -3.888 -8.087 1.00 86.31 79 ILE A N 1
ATOM 590 C CA . ILE A 1 79 ? 1.513 -3.040 -7.351 1.00 86.31 79 ILE A CA 1
ATOM 591 C C . ILE A 1 79 ? 2.922 -3.315 -7.900 1.00 86.31 79 ILE A C 1
ATOM 593 O O . ILE A 1 79 ? 3.405 -4.438 -7.728 1.00 86.31 79 ILE A O 1
ATOM 597 N N . PRO A 1 80 ? 3.565 -2.347 -8.579 1.00 87.00 80 PRO A N 1
ATOM 598 C CA . PRO A 1 80 ? 4.943 -2.467 -9.046 1.00 87.00 80 PRO A CA 1
ATOM 599 C C . PRO A 1 80 ? 5.941 -2.379 -7.883 1.00 87.00 80 PRO A C 1
ATOM 601 O O . PRO A 1 80 ? 5.590 -2.034 -6.749 1.00 87.00 80 PRO A O 1
ATOM 604 N N . LYS A 1 81 ? 7.215 -2.637 -8.183 1.00 87.25 81 LYS A N 1
ATOM 605 C CA . LYS A 1 81 ? 8.319 -2.453 -7.241 1.00 87.25 81 LYS A CA 1
ATOM 606 C C . LYS A 1 81 ? 8.367 -1.020 -6.730 1.00 87.25 81 LYS A C 1
ATOM 608 O O . LYS A 1 81 ? 8.201 -0.062 -7.486 1.00 87.25 81 LYS A O 1
ATOM 613 N N . SER A 1 82 ? 8.660 -0.888 -5.437 1.00 83.12 82 SER A N 1
ATOM 614 C CA . SER A 1 82 ? 8.959 0.412 -4.849 1.00 83.12 82 SER A CA 1
ATOM 615 C C . SER A 1 82 ? 10.198 0.995 -5.537 1.00 83.12 82 SER A C 1
ATOM 617 O O . SER A 1 82 ? 11.235 0.325 -5.542 1.00 83.12 82 SER A O 1
ATOM 619 N N . PRO A 1 83 ? 10.146 2.239 -6.046 1.00 80.06 83 PRO A N 1
ATOM 620 C CA . PRO A 1 83 ? 11.327 2.927 -6.576 1.00 80.06 83 PRO A CA 1
ATOM 621 C C . PRO A 1 83 ? 12.468 3.037 -5.560 1.00 80.06 83 PRO A C 1
ATOM 623 O O . PRO A 1 83 ? 13.630 3.153 -5.925 1.00 80.06 83 PRO A O 1
ATOM 626 N N . LEU A 1 84 ? 12.137 2.981 -4.266 1.00 79.50 84 LEU A N 1
ATOM 627 C CA . LEU A 1 84 ? 13.104 3.028 -3.172 1.00 79.50 84 LEU A CA 1
ATOM 628 C C . LEU A 1 84 ? 13.803 1.680 -2.932 1.00 79.50 84 LEU A C 1
ATOM 630 O O . LEU A 1 84 ? 14.632 1.582 -2.031 1.00 79.50 84 LEU A O 1
ATOM 634 N N . GLY A 1 85 ? 13.423 0.616 -3.648 1.00 79.12 85 GLY A N 1
ATOM 635 C CA . GLY A 1 85 ? 13.946 -0.738 -3.440 1.00 79.12 85 GLY A CA 1
ATOM 636 C C . GLY A 1 85 ? 13.612 -1.337 -2.067 1.00 79.12 85 GLY A C 1
ATOM 637 O O . GLY A 1 85 ? 14.184 -2.352 -1.676 1.00 79.12 85 GLY A O 1
ATOM 638 N N . ARG A 1 86 ? 12.701 -0.712 -1.309 1.00 81.44 86 ARG A N 1
ATOM 639 C CA . ARG A 1 86 ? 12.291 -1.162 0.026 1.00 81.44 86 ARG A CA 1
ATOM 640 C C . ARG A 1 86 ? 11.139 -2.153 -0.081 1.00 81.44 86 ARG A C 1
ATOM 642 O O . ARG A 1 86 ? 10.258 -2.004 -0.925 1.00 81.44 86 ARG A O 1
ATOM 649 N N . ASN A 1 87 ? 11.117 -3.129 0.821 1.00 85.50 87 ASN A N 1
ATOM 650 C CA . ASN A 1 87 ? 9.973 -4.008 1.013 1.00 85.50 87 ASN A CA 1
ATOM 651 C C . ASN A 1 87 ? 9.628 -4.143 2.503 1.00 85.50 87 ASN A C 1
ATOM 653 O O . ASN A 1 87 ? 10.471 -3.953 3.380 1.00 85.50 87 ASN A O 1
ATOM 657 N N . VAL A 1 88 ? 8.373 -4.482 2.786 1.00 85.00 88 VAL A N 1
ATOM 658 C CA . VAL A 1 88 ? 7.877 -4.812 4.125 1.00 85.00 88 VAL A CA 1
ATOM 659 C C . VAL A 1 88 ? 7.202 -6.173 4.034 1.00 85.00 88 VAL A C 1
ATOM 661 O O . VAL A 1 88 ? 6.248 -6.342 3.281 1.00 85.00 88 VAL A O 1
ATOM 664 N N . ASN A 1 89 ? 7.711 -7.165 4.769 1.00 87.25 89 ASN A N 1
ATOM 665 C CA . ASN A 1 89 ? 7.178 -8.535 4.785 1.00 87.25 89 ASN A CA 1
ATOM 666 C C . ASN A 1 89 ? 6.997 -9.160 3.385 1.00 87.25 89 ASN A C 1
ATOM 668 O O . AS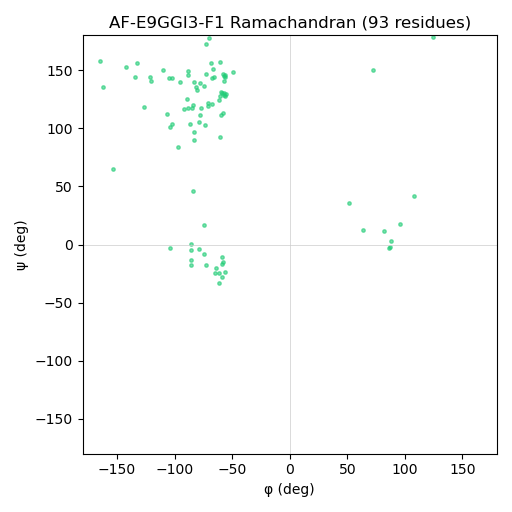N A 1 89 ? 6.038 -9.888 3.147 1.00 87.25 89 ASN A O 1
ATOM 672 N N . GLY A 1 90 ? 7.898 -8.862 2.443 1.00 85.00 90 GLY A N 1
ATOM 673 C CA . GLY A 1 90 ? 7.802 -9.376 1.071 1.00 85.00 90 GLY A CA 1
ATOM 674 C C . GLY A 1 90 ? 6.938 -8.539 0.121 1.00 85.00 90 GLY A C 1
ATOM 675 O O . GLY A 1 90 ? 6.901 -8.850 -1.064 1.00 85.00 90 GLY A O 1
ATOM 676 N N . HIS A 1 91 ? 6.291 -7.471 0.591 1.00 84.75 91 HIS A N 1
ATOM 677 C CA . HIS A 1 91 ? 5.467 -6.577 -0.228 1.00 84.75 91 HIS A CA 1
ATOM 678 C C . HIS A 1 91 ? 6.177 -5.249 -0.495 1.00 84.75 91 HIS A C 1
ATOM 680 O O . HIS A 1 91 ? 6.864 -4.725 0.383 1.00 84.75 91 HIS A O 1
ATOM 686 N N . SER A 1 92 ? 6.006 -4.683 -1.693 1.00 84.81 92 SER A N 1
ATOM 687 C CA . SER A 1 92 ? 6.623 -3.397 -2.056 1.00 84.81 92 SER A CA 1
ATOM 688 C C . SER A 1 92 ? 6.091 -2.222 -1.232 1.00 84.81 92 SER A C 1
ATOM 690 O O . SER A 1 92 ? 6.801 -1.238 -1.046 1.00 84.81 92 SER A O 1
ATOM 692 N N . TYR A 1 93 ? 4.874 -2.346 -0.694 1.00 78.31 93 TYR A N 1
ATOM 693 C CA . TYR A 1 93 ? 4.231 -1.354 0.163 1.00 78.31 93 TYR A CA 1
ATOM 694 C C . TYR A 1 93 ? 3.436 -2.048 1.281 1.00 78.31 93 TYR A C 1
ATOM 696 O O . TYR A 1 93 ? 2.997 -3.186 1.083 1.00 78.31 93 TYR A O 1
ATOM 704 N N . PRO A 1 94 ? 3.242 -1.397 2.444 1.00 78.56 94 PRO A N 1
ATOM 705 C CA . PRO A 1 94 ? 2.337 -1.888 3.480 1.00 78.56 94 PRO A CA 1
ATOM 706 C C . PRO A 1 94 ? 0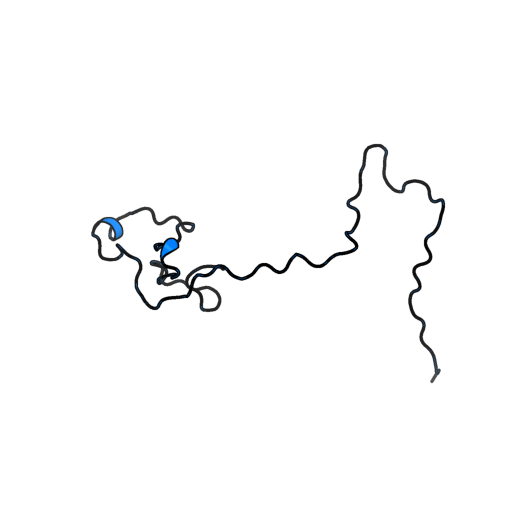.920 -2.066 2.915 1.00 78.56 94 PRO A C 1
ATOM 708 O O . PRO A 1 94 ? 0.392 -1.149 2.285 1.00 78.56 94 PRO A O 1
ATOM 711 N N . LEU A 1 95 ? 0.341 -3.252 3.119 1.00 66.00 95 LEU A N 1
ATOM 712 C CA . LEU A 1 95 ? -1.037 -3.597 2.743 1.00 66.00 95 LEU A CA 1
ATOM 713 C C . LEU A 1 95 ? -1.982 -3.501 3.940 1.00 66.00 95 LEU A C 1
ATOM 715 O O . LEU A 1 95 ? -1.529 -3.822 5.064 1.00 66.00 95 LEU A O 1
#

Organism: Daphnia pulex (NCBI:txid6669)

Sequence (95 aa):
MLVLLGQACRGEQRQGEPSQYPDGYFPFEESPTRTPPKVRRPPYAQADVDCPGMDSPAAGDGGVQSLDNLCGDLNKGYIPKSPLGRNVNGHSYPL

Secondary structure (DSSP, 8-state):
--------------S----SSPTT--PPPPPS--SPP-PPPPSPEE-S-PPTTTTSTTTSS-----TT---S-GGGTEEPPPTT---BTTBSS--

Foldseek 3Di:
DDDDDDDDDDDDDDPDDDPPDDPPDDDDDQDPCNDDDDDDDQQADEDAAAFPCCPPPCVVPDVDPDPPDQGDDVVVRYGYAQSVNDDDPPHNDDD

pLDDT: mean 71.27, std 15.13, range [37.38, 90.38]